Protein AF-M7AHV6-F1 (afdb_monomer_lite)

Foldseek 3Di:
DDDDPDPPDDPDDDDDPLLVVLVVLLVVLVVLQVVLVVQLVVLVVQLVVLVVQLVVLVVVLVVLVVDDPVCSVVSNVVSVVSNVVSVVSNVVSVVSNVVSVVSNVVSVLSNLLSCLVVVPDDPVVSVVVSPDDD

Radius of gyration: 28.25 Å; chains: 1; bounding box: 85×24×71 Å

pLDDT: mean 89.32, std 14.06, range [37.34, 98.62]

Sequence (134 aa):
MDAVAQRTKQPQYRPTPQDKDLKRLDILGRKVYTSSTLQFRIANYSALLASYDFDNYNKLFEFASYILGDRRADFKSILIEGQLISRMALQAFLDTAGTAARATATAVVMRRSSWLSASGIPKDLQTKVEDLPL

Structure (mmCIF, N/CA/C/O backbone):
data_AF-M7AHV6-F1
#
_entry.id   AF-M7AHV6-F1
#
loop_
_atom_site.group_PDB
_atom_site.id
_atom_site.type_symbol
_atom_site.label_atom_id
_atom_site.label_alt_id
_atom_site.label_comp_id
_atom_site.label_asym_id
_atom_site.label_entity_id
_atom_site.label_seq_id
_atom_site.pdbx_PDB_ins_code
_atom_site.Cartn_x
_atom_site.Cartn_y
_atom_site.Cartn_z
_atom_site.occupancy
_atom_site.B_iso_or_equiv
_atom_site.auth_seq_id
_atom_site.auth_comp_id
_atom_site.auth_asym_id
_atom_site.auth_atom_id
_atom_site.pdbx_PDB_model_num
ATOM 1 N N . MET A 1 1 ? 63.100 -9.957 -31.240 1.00 37.72 1 MET A N 1
ATOM 2 C CA . MET A 1 1 ? 62.138 -9.881 -32.353 1.00 37.72 1 MET A CA 1
ATOM 3 C C . MET A 1 1 ? 60.742 -10.035 -31.780 1.00 37.72 1 MET A C 1
ATOM 5 O O . MET A 1 1 ? 60.295 -11.137 -31.501 1.00 37.72 1 MET A O 1
ATOM 9 N N . ASP A 1 2 ? 60.189 -8.876 -31.445 1.00 37.34 2 ASP A N 1
ATOM 10 C CA . ASP A 1 2 ? 58.795 -8.457 -31.288 1.00 37.34 2 ASP A CA 1
ATOM 11 C C . ASP A 1 2 ? 57.687 -9.517 -31.268 1.00 37.34 2 ASP A C 1
ATOM 13 O O . ASP A 1 2 ? 57.215 -9.990 -32.297 1.00 37.34 2 ASP A O 1
ATOM 17 N N . ALA A 1 3 ? 57.168 -9.764 -30.064 1.00 43.88 3 ALA A N 1
ATOM 18 C CA . ALA A 1 3 ? 55.876 -10.405 -29.837 1.00 43.88 3 ALA A CA 1
ATOM 19 C C . ALA A 1 3 ? 55.017 -9.579 -28.862 1.00 43.88 3 ALA A C 1
ATOM 21 O O . ALA A 1 3 ? 54.439 -10.125 -27.932 1.00 43.88 3 ALA A O 1
ATOM 22 N N . VAL A 1 4 ? 54.950 -8.250 -29.019 1.00 50.59 4 VAL A N 1
ATOM 23 C CA . VAL A 1 4 ? 54.034 -7.395 -28.233 1.00 50.59 4 VAL A CA 1
ATOM 24 C C . VAL A 1 4 ? 53.598 -6.184 -29.062 1.00 50.59 4 VAL A C 1
ATOM 26 O O . VAL A 1 4 ? 54.087 -5.080 -28.854 1.00 50.59 4 VAL A O 1
ATOM 29 N N . ALA A 1 5 ? 52.677 -6.355 -30.015 1.00 50.47 5 ALA A N 1
ATOM 30 C CA . ALA A 1 5 ? 52.054 -5.194 -30.662 1.00 50.47 5 ALA A CA 1
ATOM 31 C C . ALA A 1 5 ? 50.710 -5.484 -31.346 1.00 50.47 5 ALA A C 1
ATOM 33 O O . ALA A 1 5 ? 50.484 -5.029 -32.459 1.00 50.47 5 ALA A O 1
ATOM 34 N N . GLN A 1 6 ? 49.778 -6.185 -30.698 1.00 49.44 6 GLN A N 1
ATOM 35 C CA . GLN A 1 6 ? 48.372 -6.141 -31.129 1.00 49.44 6 GLN A CA 1
ATOM 36 C C . GLN A 1 6 ? 47.425 -6.046 -29.929 1.00 49.44 6 GLN A C 1
ATOM 38 O O . GLN A 1 6 ? 46.624 -6.930 -29.654 1.00 49.44 6 GLN A O 1
ATOM 43 N N . ARG A 1 7 ? 47.491 -4.918 -29.209 1.00 51.16 7 ARG A N 1
ATOM 44 C CA . ARG A 1 7 ? 46.302 -4.393 -28.526 1.00 51.16 7 ARG A CA 1
ATOM 45 C C . ARG A 1 7 ? 45.519 -3.591 -29.556 1.00 51.16 7 ARG A C 1
ATOM 47 O O . ARG A 1 7 ? 45.825 -2.428 -29.812 1.00 51.16 7 ARG A O 1
ATOM 54 N N . THR A 1 8 ? 44.528 -4.237 -30.158 1.00 47.50 8 THR A N 1
ATOM 55 C CA . THR A 1 8 ? 43.401 -3.591 -30.831 1.00 47.50 8 THR A CA 1
ATOM 56 C C . THR A 1 8 ? 42.893 -2.449 -29.952 1.00 47.50 8 THR A C 1
ATOM 58 O O . THR A 1 8 ? 42.296 -2.661 -28.897 1.00 47.50 8 THR A O 1
ATOM 61 N N . LYS A 1 9 ? 43.178 -1.210 -30.361 1.00 50.81 9 LYS A N 1
ATOM 62 C CA . LYS A 1 9 ? 42.554 -0.022 -29.784 1.00 50.81 9 LYS A CA 1
ATOM 63 C C . LYS A 1 9 ? 41.069 -0.108 -30.123 1.00 50.81 9 LYS A C 1
ATOM 65 O O . LYS A 1 9 ? 40.691 0.140 -31.265 1.00 50.81 9 LYS A O 1
ATOM 70 N N . GLN A 1 10 ? 40.237 -0.494 -29.157 1.00 53.50 10 GLN A N 1
ATOM 71 C CA . GLN A 1 10 ? 38.804 -0.247 -29.273 1.00 53.50 10 GLN A CA 1
ATOM 72 C C . GLN A 1 10 ? 38.615 1.259 -29.519 1.00 53.50 10 GLN A C 1
ATOM 74 O O . GLN A 1 10 ? 39.244 2.059 -28.814 1.00 53.50 10 GLN A O 1
ATOM 79 N N . PRO A 1 11 ? 37.809 1.671 -30.513 1.00 53.91 11 PRO A N 1
ATOM 80 C CA . PRO A 1 11 ? 37.478 3.074 -30.676 1.00 53.91 11 PRO A CA 1
ATOM 81 C C . PRO A 1 11 ? 36.863 3.573 -29.369 1.00 53.91 11 PRO A C 1
ATOM 83 O O . PRO A 1 11 ? 35.978 2.942 -28.793 1.00 53.91 11 PRO A O 1
ATOM 86 N N . GLN A 1 12 ? 37.398 4.682 -28.868 1.00 55.19 12 GLN A N 1
ATOM 87 C CA . GLN A 1 12 ? 36.985 5.282 -27.611 1.00 55.19 12 GLN A CA 1
ATOM 88 C C . GLN A 1 12 ? 35.516 5.704 -27.743 1.00 55.19 12 GLN A C 1
ATOM 90 O O . GLN A 1 12 ? 35.215 6.713 -28.381 1.00 55.19 12 GLN A O 1
ATOM 95 N N . TYR A 1 13 ? 34.598 4.900 -27.198 1.00 68.75 13 TYR A N 1
ATOM 96 C CA . TYR A 1 13 ? 33.166 5.183 -27.244 1.00 68.75 13 TYR A CA 1
ATOM 97 C C . TYR A 1 13 ? 32.905 6.518 -26.548 1.00 68.75 13 TYR A C 1
ATOM 99 O O . TYR A 1 13 ? 33.091 6.655 -25.335 1.00 68.75 13 TYR A O 1
ATOM 107 N N . ARG A 1 14 ? 32.507 7.524 -27.327 1.00 72.44 14 ARG A N 1
ATOM 108 C CA . ARG A 1 14 ? 32.111 8.832 -26.816 1.00 72.44 14 ARG A CA 1
ATOM 109 C C . ARG A 1 14 ? 30.579 8.854 -26.779 1.00 72.44 14 ARG A C 1
ATOM 111 O O . ARG A 1 14 ? 29.977 8.798 -27.847 1.00 72.44 14 ARG A O 1
ATOM 118 N N . PRO A 1 15 ? 29.951 8.939 -25.591 1.00 72.88 15 PRO A N 1
ATOM 119 C CA . PRO A 1 15 ? 28.498 8.936 -25.482 1.00 72.88 15 PRO A CA 1
ATOM 120 C C . PRO A 1 15 ? 27.896 10.101 -26.258 1.00 72.88 15 PRO A C 1
ATOM 122 O O . PRO A 1 15 ? 28.329 11.251 -26.089 1.00 72.88 15 PRO A O 1
ATOM 125 N N . THR A 1 16 ? 26.882 9.809 -27.065 1.00 81.50 16 THR A N 1
ATOM 126 C CA . THR A 1 16 ? 26.080 10.841 -27.722 1.00 81.50 16 THR A CA 1
ATOM 127 C C . THR A 1 16 ? 25.262 11.614 -26.673 1.00 81.50 16 THR A C 1
ATOM 129 O O . THR A 1 16 ? 25.075 11.135 -25.548 1.00 81.50 16 THR A O 1
ATOM 132 N N . PRO A 1 17 ? 24.777 12.832 -26.977 1.00 82.00 17 PRO A N 1
ATOM 133 C CA . PRO A 1 17 ? 23.843 13.534 -26.095 1.00 82.00 17 PRO A CA 1
ATOM 134 C C . PRO A 1 17 ? 22.620 12.676 -25.729 1.00 82.00 17 PRO A C 1
ATOM 136 O O . PRO A 1 17 ? 22.253 12.613 -24.559 1.00 82.00 17 PRO A O 1
ATOM 139 N N . GLN A 1 18 ? 22.087 11.926 -26.698 1.00 85.56 18 GLN A N 1
ATOM 140 C CA . GLN A 1 18 ? 20.967 11.005 -26.509 1.00 85.56 18 GLN A CA 1
ATOM 141 C C . GLN A 1 18 ? 21.289 9.900 -25.489 1.00 85.56 18 GLN A C 1
ATOM 143 O O . GLN A 1 18 ? 20.489 9.649 -24.591 1.00 85.56 18 GLN A O 1
ATOM 148 N N . ASP A 1 19 ? 22.486 9.306 -25.539 1.00 85.19 19 ASP A N 1
ATOM 149 C CA . ASP A 1 19 ? 22.901 8.273 -24.574 1.00 85.19 19 ASP A CA 1
ATOM 150 C C . ASP A 1 19 ? 22.920 8.800 -23.132 1.00 85.19 19 ASP A C 1
ATOM 152 O O . ASP A 1 19 ? 22.605 8.083 -22.178 1.00 85.19 19 ASP A O 1
ATOM 156 N N . LYS A 1 20 ? 23.301 10.073 -22.952 1.00 88.19 20 LYS A N 1
ATOM 157 C CA . LYS A 1 20 ? 23.316 10.715 -21.630 1.00 88.19 20 LYS A CA 1
ATOM 158 C C . LYS A 1 20 ? 21.902 10.898 -21.091 1.00 88.19 20 LYS A C 1
ATOM 160 O O . LYS A 1 20 ? 21.691 10.693 -19.895 1.00 88.19 20 LYS A O 1
ATOM 165 N N . ASP A 1 21 ? 20.953 11.252 -21.948 1.00 90.19 21 ASP A N 1
ATOM 166 C CA . ASP A 1 21 ? 19.560 11.454 -21.557 1.00 90.19 21 ASP A CA 1
ATOM 167 C C . ASP A 1 21 ? 18.851 10.127 -21.263 1.00 90.19 21 ASP A C 1
ATOM 169 O O . ASP A 1 21 ? 18.185 10.014 -20.233 1.00 90.19 21 ASP A O 1
ATOM 173 N N . LEU A 1 22 ? 19.106 9.075 -22.049 1.00 90.88 22 LEU A N 1
ATOM 174 C CA . LEU A 1 22 ? 18.623 7.720 -21.749 1.00 90.88 22 LEU A CA 1
ATOM 175 C C . LEU A 1 22 ? 19.154 7.218 -20.401 1.00 90.88 22 LEU A C 1
ATOM 177 O O . LEU A 1 22 ? 18.395 6.695 -19.580 1.00 90.88 22 LEU A O 1
ATOM 181 N N . LYS A 1 23 ? 20.442 7.449 -20.121 1.00 91.69 23 LYS A N 1
ATOM 182 C CA . LYS A 1 23 ? 21.048 7.107 -18.828 1.00 91.69 23 LYS A CA 1
ATOM 183 C C . LYS A 1 23 ? 20.417 7.883 -17.670 1.00 91.69 23 LYS A C 1
ATOM 185 O O . LYS A 1 23 ? 20.195 7.315 -16.602 1.00 91.69 23 LYS A O 1
ATOM 190 N N . ARG A 1 24 ? 20.123 9.175 -17.853 1.00 93.44 24 ARG A N 1
ATOM 191 C CA . ARG A 1 24 ? 19.419 9.986 -16.844 1.00 93.44 24 ARG A CA 1
ATOM 192 C C . ARG A 1 24 ? 18.016 9.447 -16.578 1.00 93.44 24 ARG A C 1
ATOM 194 O O . ARG A 1 24 ? 17.634 9.360 -15.412 1.00 93.44 24 ARG A O 1
ATOM 201 N N . LEU A 1 25 ? 17.295 9.044 -17.624 1.00 94.12 25 LEU A N 1
ATOM 202 C CA . LEU A 1 25 ? 15.962 8.458 -17.507 1.00 94.12 25 LEU A CA 1
ATOM 203 C C . LEU A 1 25 ? 15.982 7.121 -16.748 1.00 94.12 25 LEU A C 1
ATOM 205 O O . LEU A 1 25 ? 15.158 6.937 -15.854 1.00 94.12 25 LEU A O 1
ATOM 209 N N . ASP A 1 26 ? 16.946 6.227 -17.008 1.00 93.94 26 ASP A N 1
ATOM 210 C CA . ASP A 1 26 ? 17.077 4.979 -16.226 1.00 93.94 26 ASP A CA 1
ATOM 211 C C . ASP A 1 26 ? 17.410 5.262 -14.754 1.00 93.94 26 ASP A C 1
ATOM 213 O O . ASP A 1 26 ? 16.815 4.662 -13.856 1.00 93.94 26 ASP A O 1
ATOM 217 N N . ILE A 1 27 ? 18.310 6.215 -14.477 1.00 95.94 27 ILE A N 1
ATOM 218 C CA . ILE A 1 27 ? 18.643 6.611 -13.099 1.00 95.94 27 ILE A CA 1
ATOM 219 C C . ILE A 1 27 ? 17.406 7.162 -12.382 1.00 95.94 27 ILE A C 1
ATOM 221 O O . ILE A 1 27 ? 17.163 6.809 -11.224 1.00 95.94 27 ILE A O 1
ATOM 225 N N . LEU A 1 28 ? 16.627 8.016 -13.0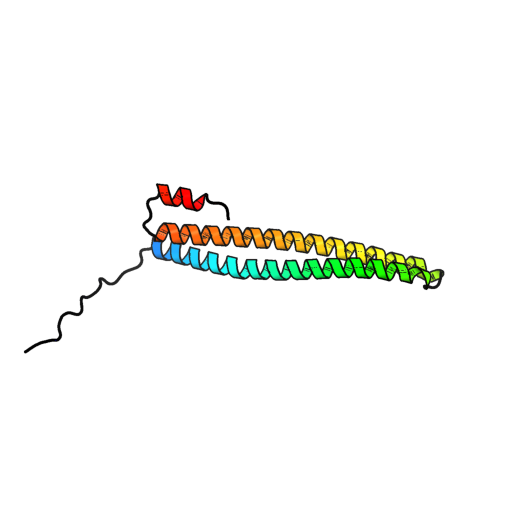50 1.00 95.81 28 LEU A N 1
ATOM 226 C CA . LEU A 1 28 ? 15.388 8.557 -12.500 1.00 95.81 28 LEU A CA 1
ATOM 227 C C . LEU A 1 28 ? 14.383 7.435 -12.229 1.00 95.81 28 LEU A C 1
ATOM 229 O O . LEU A 1 28 ? 13.896 7.323 -11.106 1.00 95.81 28 LEU A O 1
ATOM 233 N N . GLY A 1 29 ? 14.151 6.557 -13.207 1.00 96.38 29 GLY A N 1
ATOM 234 C CA . GLY A 1 29 ? 13.269 5.403 -13.058 1.00 96.38 29 GLY A CA 1
ATOM 235 C C . GLY A 1 29 ? 13.688 4.505 -11.893 1.00 96.38 29 GLY A C 1
ATOM 236 O O . GLY A 1 29 ? 12.862 4.143 -11.064 1.00 96.38 29 GLY A O 1
ATOM 237 N N . ARG A 1 30 ? 14.984 4.214 -11.728 1.00 96.62 30 ARG A N 1
ATOM 238 C CA . ARG A 1 30 ? 15.485 3.426 -10.588 1.00 96.62 30 ARG A CA 1
ATOM 239 C C . ARG A 1 30 ? 15.200 4.101 -9.245 1.00 96.62 30 ARG A C 1
ATOM 241 O O . ARG A 1 30 ? 14.796 3.426 -8.303 1.00 96.62 30 ARG A O 1
ATOM 248 N N . LYS A 1 31 ? 15.395 5.419 -9.146 1.00 97.69 31 LYS A N 1
ATOM 249 C CA . LYS A 1 31 ? 15.102 6.175 -7.917 1.00 97.69 31 LYS A CA 1
ATOM 250 C C . LYS A 1 31 ? 13.611 6.169 -7.592 1.00 97.69 31 LYS A C 1
ATOM 252 O O . LYS A 1 31 ? 13.253 5.900 -6.446 1.00 97.69 31 LYS A O 1
ATOM 257 N N . VAL A 1 32 ? 12.760 6.429 -8.587 1.00 97.94 32 VAL A N 1
ATOM 258 C CA . VAL A 1 32 ? 11.301 6.400 -8.416 1.00 97.94 32 VAL A CA 1
ATOM 259 C C . VAL A 1 32 ? 10.857 5.000 -8.007 1.00 97.94 32 VAL A C 1
ATOM 261 O O . VAL A 1 32 ? 10.131 4.884 -7.028 1.00 97.94 32 VAL A O 1
ATOM 264 N N . TYR A 1 33 ? 11.352 3.944 -8.659 1.00 97.62 33 TYR A N 1
ATOM 265 C CA . TYR A 1 33 ? 11.040 2.553 -8.316 1.00 97.62 33 TYR A CA 1
ATOM 266 C C . TYR A 1 33 ? 11.382 2.230 -6.857 1.00 97.62 33 TYR A C 1
ATOM 268 O O . TYR A 1 33 ? 10.522 1.771 -6.109 1.00 97.62 33 TYR A O 1
ATOM 276 N N . THR A 1 34 ? 12.616 2.508 -6.423 1.00 97.94 34 THR A N 1
ATOM 277 C CA . THR A 1 34 ? 13.045 2.211 -5.048 1.00 97.94 34 THR A CA 1
ATOM 278 C C . THR A 1 34 ? 12.237 3.003 -4.019 1.00 97.94 34 THR A C 1
ATOM 280 O O . THR A 1 34 ? 11.785 2.432 -3.028 1.00 97.94 34 THR A O 1
ATOM 283 N N . SER A 1 35 ? 12.024 4.302 -4.258 1.00 98.19 35 SER A N 1
ATOM 284 C CA . SER A 1 35 ? 11.272 5.170 -3.343 1.00 98.19 35 SER A CA 1
ATOM 285 C C . SER A 1 35 ? 9.799 4.762 -3.246 1.00 98.19 35 SER A C 1
ATOM 287 O O . SER A 1 35 ? 9.274 4.570 -2.152 1.00 98.19 35 SER A O 1
ATOM 289 N N . SER A 1 36 ? 9.140 4.554 -4.388 1.00 98.00 36 SER A N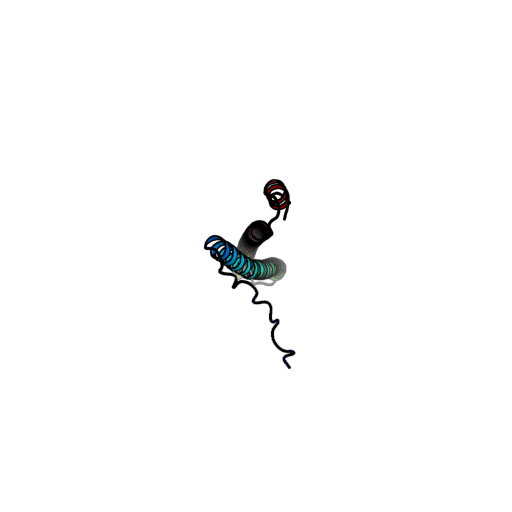 1
ATOM 290 C CA . SER A 1 36 ? 7.729 4.157 -4.438 1.00 98.00 36 SER A CA 1
ATOM 291 C C . SER A 1 36 ? 7.499 2.755 -3.878 1.00 98.00 36 SER A C 1
ATOM 293 O O . SER A 1 36 ? 6.558 2.557 -3.120 1.00 98.00 36 SER A O 1
ATOM 295 N N . THR A 1 37 ? 8.399 1.800 -4.121 1.00 97.81 37 THR A N 1
ATOM 296 C CA . THR A 1 37 ? 8.317 0.468 -3.496 1.00 97.81 37 THR A CA 1
ATOM 297 C C . THR A 1 37 ? 8.411 0.559 -1.971 1.00 97.81 37 THR A C 1
ATOM 299 O O . THR A 1 37 ? 7.697 -0.148 -1.259 1.00 97.81 37 THR A O 1
ATOM 302 N N . LEU A 1 38 ? 9.275 1.434 -1.442 1.00 98.25 38 LEU A N 1
ATOM 303 C CA . LEU A 1 38 ? 9.358 1.670 -0.001 1.00 98.25 38 LEU A CA 1
ATOM 304 C C . LEU A 1 38 ? 8.068 2.306 0.536 1.00 98.25 38 LEU A C 1
ATOM 306 O O . LEU A 1 38 ? 7.529 1.820 1.527 1.00 98.25 38 LEU A O 1
ATOM 310 N N . GLN A 1 39 ? 7.544 3.336 -0.134 1.00 98.44 39 GLN A N 1
ATOM 311 C CA . GLN A 1 39 ? 6.268 3.962 0.231 1.00 98.44 39 GLN A CA 1
ATOM 312 C C . GLN A 1 39 ? 5.115 2.956 0.222 1.00 98.44 39 GLN A C 1
ATOM 314 O O . GLN A 1 39 ? 4.314 2.952 1.149 1.00 98.44 39 GLN A O 1
ATOM 319 N N . PHE A 1 40 ? 5.066 2.064 -0.770 1.00 98.19 40 PHE A N 1
ATOM 320 C CA . PHE A 1 40 ? 4.064 1.005 -0.847 1.00 98.19 40 PHE A CA 1
ATOM 321 C C . PHE A 1 40 ? 4.130 0.082 0.373 1.00 98.19 40 PHE A C 1
ATOM 323 O O . PHE A 1 40 ? 3.108 -0.207 0.988 1.00 98.19 40 PHE A O 1
ATOM 330 N N . ARG A 1 41 ? 5.338 -0.342 0.772 1.00 98.19 41 ARG A N 1
ATOM 331 C CA . ARG A 1 41 ? 5.528 -1.182 1.966 1.00 98.19 41 ARG A CA 1
ATOM 332 C C . ARG A 1 41 ? 5.097 -0.465 3.240 1.00 98.19 41 ARG A C 1
ATOM 334 O O . ARG A 1 41 ? 4.403 -1.068 4.050 1.00 98.19 41 ARG A O 1
ATOM 341 N N . ILE A 1 42 ? 5.488 0.800 3.404 1.00 98.50 42 ILE A N 1
ATOM 342 C CA . ILE A 1 42 ? 5.084 1.619 4.555 1.00 98.50 42 ILE A CA 1
ATOM 343 C C . ILE A 1 42 ? 3.560 1.718 4.604 1.00 98.50 42 ILE A C 1
ATOM 345 O O . ILE A 1 42 ? 2.968 1.360 5.614 1.00 98.50 42 ILE A O 1
ATOM 349 N N . ALA A 1 43 ? 2.926 2.106 3.497 1.00 98.50 43 ALA A N 1
ATOM 350 C CA . ALA A 1 43 ? 1.478 2.234 3.402 1.00 98.50 43 ALA A CA 1
ATOM 351 C C . ALA A 1 43 ? 0.753 0.915 3.710 1.00 98.50 43 ALA A C 1
ATOM 353 O O . ALA A 1 43 ? -0.233 0.917 4.437 1.00 98.50 43 ALA A O 1
ATOM 354 N N . ASN A 1 44 ? 1.271 -0.218 3.232 1.00 97.75 44 ASN A N 1
ATOM 355 C CA . ASN A 1 44 ? 0.706 -1.531 3.533 1.00 97.75 44 ASN A CA 1
ATOM 356 C C . ASN A 1 44 ? 0.766 -1.866 5.034 1.00 97.75 44 ASN A C 1
ATOM 358 O O . ASN A 1 44 ? -0.227 -2.311 5.606 1.00 97.75 44 ASN A O 1
ATOM 362 N N . TYR A 1 45 ? 1.906 -1.627 5.691 1.00 98.25 45 TYR A N 1
ATOM 363 C CA . TYR A 1 45 ? 2.011 -1.823 7.141 1.00 98.25 45 TYR A CA 1
ATOM 364 C C . TYR A 1 45 ? 1.115 -0.859 7.918 1.00 98.25 45 TYR A C 1
ATOM 366 O O . TYR A 1 45 ? 0.462 -1.264 8.875 1.00 98.25 45 TYR A O 1
ATOM 374 N N . SER A 1 46 ? 1.045 0.399 7.498 1.00 98.50 46 SER A N 1
ATOM 375 C CA . SER A 1 46 ? 0.195 1.397 8.136 1.00 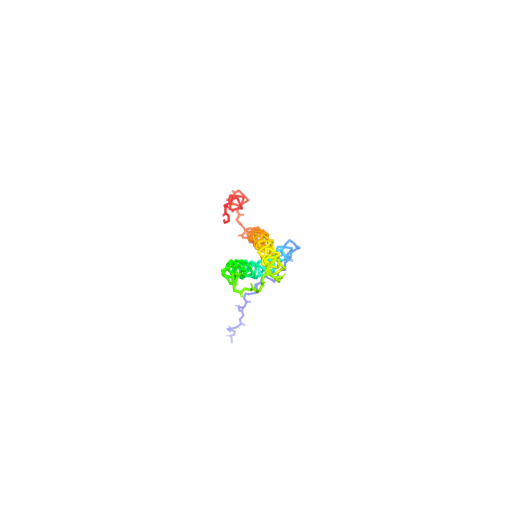98.50 46 SER A CA 1
ATOM 376 C C . SER A 1 46 ? -1.297 1.084 7.978 1.00 98.50 46 SER A C 1
ATOM 378 O O . SER A 1 46 ? -2.048 1.234 8.937 1.00 98.50 46 SER A O 1
ATOM 380 N N . ALA A 1 47 ? -1.726 0.573 6.819 1.00 98.31 47 ALA A N 1
ATOM 381 C CA . ALA A 1 47 ? -3.086 0.078 6.611 1.00 98.31 47 ALA A CA 1
ATOM 382 C C . ALA A 1 47 ? -3.404 -1.094 7.552 1.00 98.31 47 ALA A C 1
ATOM 384 O O . ALA A 1 47 ? -4.455 -1.111 8.189 1.00 98.31 47 ALA A O 1
ATOM 385 N N . LEU A 1 48 ? -2.471 -2.040 7.701 1.00 97.94 48 LEU A N 1
ATOM 386 C CA . LEU A 1 48 ? -2.631 -3.151 8.636 1.00 97.94 48 LEU A CA 1
ATOM 387 C C . LEU A 1 48 ? -2.791 -2.655 10.082 1.00 97.94 48 LEU A C 1
ATOM 389 O O . LEU A 1 48 ? -3.705 -3.096 10.773 1.00 97.94 48 LEU A O 1
ATOM 393 N N . LEU A 1 49 ? -1.947 -1.717 10.524 1.00 98.38 49 LEU A N 1
ATOM 394 C CA . LEU A 1 49 ? -2.044 -1.117 11.860 1.00 98.38 49 LEU A CA 1
ATOM 395 C C . LEU A 1 49 ? -3.389 -0.413 12.075 1.00 98.38 49 LEU A C 1
ATOM 397 O O . LEU A 1 49 ? -4.054 -0.680 13.069 1.00 98.38 49 LEU A O 1
ATOM 401 N N . ALA A 1 50 ? -3.837 0.400 11.116 1.00 98.38 50 ALA A N 1
ATOM 402 C CA . ALA A 1 50 ? -5.123 1.089 11.203 1.00 98.38 50 ALA A CA 1
ATOM 403 C C . ALA A 1 50 ? -6.316 0.115 11.274 1.00 98.38 50 ALA A C 1
ATOM 405 O O . ALA A 1 50 ? -7.291 0.371 11.979 1.00 98.38 50 ALA A O 1
ATOM 406 N N . SER A 1 51 ? -6.233 -1.028 10.582 1.00 97.81 51 SER A N 1
ATOM 407 C CA . SER A 1 51 ? -7.230 -2.098 10.703 1.00 97.81 51 SER A CA 1
ATOM 408 C C . SER A 1 51 ? -7.233 -2.715 12.103 1.00 97.81 51 SER A C 1
ATOM 410 O O . SER A 1 51 ? -8.300 -2.936 12.670 1.00 97.81 51 SER A O 1
ATOM 412 N N . TYR A 1 52 ? -6.054 -2.964 12.682 1.00 97.94 52 TYR A N 1
ATOM 413 C CA . TYR A 1 52 ? -5.951 -3.471 14.051 1.00 97.94 52 TYR A CA 1
ATOM 414 C C . TYR A 1 52 ? -6.482 -2.477 15.081 1.00 97.94 52 TYR A C 1
ATOM 416 O O . TYR A 1 52 ? -7.171 -2.892 16.010 1.00 97.94 52 TYR A O 1
ATOM 424 N N . ASP A 1 53 ? -6.201 -1.184 14.925 1.00 97.88 53 ASP A N 1
ATOM 425 C CA . ASP A 1 53 ? -6.727 -0.151 15.819 1.00 97.88 53 ASP A CA 1
ATOM 426 C C . ASP A 1 53 ? -8.256 -0.114 15.774 1.00 97.88 53 ASP A C 1
ATOM 428 O O . ASP A 1 53 ? -8.904 -0.118 16.822 1.00 97.88 53 ASP A O 1
ATOM 432 N N . PHE A 1 54 ? -8.848 -0.199 14.579 1.00 96.69 54 PHE A N 1
ATOM 433 C CA . PHE A 1 54 ? -10.298 -0.312 14.423 1.00 96.69 54 PHE A CA 1
ATOM 434 C C . PHE A 1 54 ? -10.873 -1.521 15.185 1.00 96.69 54 PHE A C 1
ATOM 436 O O . PHE A 1 54 ? -11.837 -1.380 15.945 1.00 96.69 54 PHE A O 1
ATOM 443 N N . ASP A 1 55 ? -10.252 -2.695 15.047 1.00 96.50 55 ASP A N 1
ATOM 444 C CA . ASP A 1 55 ? -10.660 -3.908 15.764 1.00 96.50 55 ASP A CA 1
ATOM 445 C C . ASP A 1 55 ? -10.450 -3.798 17.279 1.00 96.50 55 ASP A C 1
ATOM 447 O O . ASP A 1 55 ? -11.252 -4.312 18.063 1.00 96.50 55 ASP A O 1
ATOM 451 N N . ASN A 1 56 ? -9.401 -3.105 17.719 1.00 96.38 56 ASN A N 1
ATOM 452 C CA . ASN A 1 56 ? -9.155 -2.842 19.132 1.00 96.38 56 ASN A CA 1
ATOM 453 C C . ASN A 1 56 ? -10.256 -1.959 19.723 1.00 96.38 56 ASN A C 1
ATOM 455 O O . ASN A 1 56 ? -10.774 -2.283 20.792 1.00 96.38 56 ASN A O 1
ATOM 459 N N . TYR A 1 57 ? -10.684 -0.903 19.025 1.00 96.38 57 TYR A N 1
ATOM 460 C CA . TYR A 1 57 ? -11.812 -0.088 19.480 1.00 96.38 57 TYR A CA 1
ATOM 461 C C . TYR A 1 57 ? -13.132 -0.874 19.515 1.00 96.38 57 TYR A C 1
ATOM 463 O O . TYR A 1 57 ? -13.916 -0.682 20.445 1.00 96.38 57 TYR A O 1
ATOM 471 N N . ASN A 1 58 ? -13.359 -1.805 18.576 1.00 93.06 58 ASN A N 1
ATOM 472 C CA . ASN A 1 58 ? -14.506 -2.725 18.636 1.00 93.06 58 ASN A CA 1
ATOM 473 C C . ASN A 1 58 ? -14.484 -3.577 19.912 1.00 93.06 58 ASN A C 1
ATOM 475 O O . ASN A 1 58 ? -15.487 -3.644 20.619 1.00 93.06 58 ASN A O 1
ATOM 479 N N . LYS A 1 59 ? -13.334 -4.171 20.249 1.00 94.81 59 LYS A N 1
ATOM 480 C CA . LYS A 1 59 ? -13.172 -4.954 21.487 1.00 94.81 59 LYS A CA 1
ATOM 481 C C . LYS A 1 59 ? -13.364 -4.088 22.730 1.00 94.81 59 LYS A C 1
ATOM 483 O O . LYS A 1 59 ? -14.037 -4.499 23.667 1.00 94.81 59 LYS A O 1
ATOM 488 N N . LEU A 1 60 ? -12.828 -2.865 22.741 1.00 94.50 60 LEU A N 1
ATOM 489 C CA . LEU A 1 60 ? -13.016 -1.917 23.847 1.00 94.50 60 LEU A CA 1
ATOM 490 C C . LEU A 1 60 ? -14.490 -1.552 24.069 1.00 94.50 60 LEU A C 1
ATOM 492 O O . LEU A 1 60 ? -14.883 -1.242 25.195 1.00 94.50 60 LEU A O 1
ATOM 496 N N . PHE A 1 61 ? -15.321 -1.640 23.030 1.00 92.38 61 PHE A N 1
ATOM 497 C CA . PHE A 1 61 ? -16.756 -1.399 23.138 1.00 92.38 61 PHE A CA 1
ATOM 498 C C . PHE A 1 61 ? -17.453 -2.415 24.052 1.00 92.38 61 PHE A C 1
ATOM 500 O O . PHE A 1 61 ? -18.383 -2.049 24.774 1.00 92.38 61 PHE A O 1
ATOM 507 N N . GLU A 1 62 ? -16.964 -3.657 24.101 1.00 90.62 62 GLU A N 1
ATOM 508 C CA . GLU A 1 62 ? -17.443 -4.692 25.028 1.00 90.62 62 GLU A CA 1
ATOM 509 C C . GLU A 1 62 ? -17.174 -4.309 26.490 1.00 90.62 62 GLU A C 1
ATOM 511 O O . GLU A 1 62 ? -17.946 -4.658 27.382 1.00 90.62 62 GLU A O 1
ATOM 516 N N . PHE A 1 63 ? -16.130 -3.514 26.747 1.00 89.81 63 PHE A N 1
ATOM 517 C CA . PHE A 1 63 ? -15.794 -3.055 28.094 1.00 89.81 63 PHE A CA 1
ATOM 518 C C . PHE A 1 63 ? -16.614 -1.846 28.553 1.00 89.81 63 PHE A C 1
ATOM 520 O O . PHE A 1 63 ? -16.643 -1.532 29.747 1.00 89.81 63 PHE A O 1
ATOM 527 N N . ALA A 1 64 ? -17.343 -1.187 27.646 1.00 90.06 64 ALA A N 1
ATOM 528 C CA . ALA A 1 64 ? -18.170 -0.033 27.988 1.00 90.06 64 ALA A CA 1
ATOM 529 C C . ALA A 1 64 ? -19.267 -0.376 29.014 1.00 90.06 64 ALA A C 1
ATOM 531 O O . ALA A 1 64 ? -19.750 0.511 29.722 1.00 90.06 64 ALA A O 1
ATOM 532 N N . SER A 1 65 ? -19.659 -1.653 29.129 1.00 87.69 65 SER A N 1
ATOM 533 C CA . SER A 1 65 ? -20.623 -2.111 30.133 1.00 87.69 65 SER A CA 1
ATOM 534 C C . SER A 1 65 ? -20.094 -2.104 31.567 1.00 87.69 65 SER A C 1
ATOM 536 O O . SER A 1 65 ? -20.909 -2.110 32.489 1.00 87.69 65 SER A O 1
ATOM 538 N N . TYR A 1 66 ? -18.776 -2.057 31.765 1.00 91.19 66 TYR A N 1
ATOM 539 C CA . TYR A 1 66 ? -18.145 -2.036 33.090 1.00 91.19 66 TYR A CA 1
ATOM 540 C C . TYR A 1 66 ? -17.829 -0.617 33.584 1.00 91.19 66 TYR A C 1
ATOM 542 O O . TYR A 1 66 ? -17.440 -0.436 34.734 1.00 91.19 66 TYR A O 1
ATOM 550 N N . ILE A 1 67 ? -18.020 0.403 32.742 1.00 92.38 67 ILE A N 1
ATOM 551 C CA . ILE A 1 67 ? -17.820 1.808 33.114 1.00 92.38 67 ILE A CA 1
ATOM 552 C C . ILE A 1 67 ? -19.025 2.324 33.915 1.00 92.38 67 ILE A C 1
ATOM 554 O O . ILE A 1 67 ? -20.181 2.024 33.579 1.00 92.38 67 ILE A O 1
ATOM 558 N N . LEU A 1 68 ? -18.747 3.121 34.956 1.00 86.06 68 LEU A N 1
ATOM 559 C CA . LEU A 1 68 ? -19.744 3.848 35.753 1.00 86.06 68 LEU A CA 1
ATOM 560 C C . LEU A 1 68 ? -20.693 4.651 34.847 1.00 86.06 68 LEU A C 1
ATOM 562 O O . LEU A 1 68 ? -20.288 5.186 33.815 1.00 86.06 68 LEU A O 1
ATOM 566 N N . GLY A 1 69 ? -21.979 4.684 35.203 1.00 83.38 69 GLY A N 1
ATOM 567 C CA . GLY A 1 69 ? -23.039 5.189 34.323 1.00 83.38 69 GLY A CA 1
ATOM 568 C C . GLY A 1 69 ? -22.858 6.645 33.884 1.00 83.38 69 GLY A C 1
ATOM 569 O O . GLY A 1 69 ? -23.156 6.963 32.736 1.00 83.38 69 GLY A O 1
ATOM 570 N N . ASP A 1 70 ? -22.311 7.489 34.757 1.00 88.50 70 ASP A N 1
ATOM 571 C CA . ASP A 1 70 ? -22.017 8.904 34.511 1.00 88.50 70 ASP A CA 1
ATOM 572 C C . ASP A 1 70 ? -20.930 9.115 33.443 1.00 88.50 70 ASP A C 1
ATOM 574 O O . ASP A 1 70 ? -21.051 10.018 32.625 1.00 88.50 70 ASP A O 1
ATOM 578 N N . ARG A 1 71 ? -19.909 8.250 33.390 1.00 91.69 71 ARG A N 1
ATOM 579 C CA . ARG A 1 71 ? -18.790 8.345 32.425 1.00 91.69 71 ARG A CA 1
ATOM 580 C C . ARG A 1 71 ? -18.935 7.450 31.199 1.00 91.69 71 ARG A C 1
ATOM 582 O O . ARG A 1 71 ? -18.117 7.497 30.281 1.00 91.69 71 ARG A O 1
ATOM 589 N N . ARG A 1 72 ? -19.954 6.590 31.172 1.00 93.31 72 ARG A N 1
ATOM 590 C CA . ARG A 1 72 ? -20.151 5.607 30.099 1.00 93.31 72 ARG A CA 1
ATOM 591 C C . ARG A 1 72 ? -20.389 6.260 28.740 1.00 93.31 72 ARG A C 1
ATOM 593 O O . ARG A 1 72 ? -19.905 5.738 27.737 1.00 93.31 72 ARG A O 1
ATOM 600 N N . ALA A 1 73 ? -21.162 7.344 28.700 1.00 92.38 73 ALA A N 1
ATOM 601 C CA . ALA A 1 73 ? -21.447 8.066 27.463 1.00 92.38 73 ALA A CA 1
ATOM 602 C C . ALA A 1 73 ? -20.163 8.669 26.877 1.00 92.38 73 ALA A C 1
ATOM 604 O O . ALA A 1 73 ? -19.854 8.423 25.711 1.00 92.38 73 ALA A O 1
ATOM 605 N N . ASP A 1 74 ? -19.374 9.339 27.717 1.00 93.69 74 ASP A N 1
ATOM 606 C CA . ASP A 1 74 ? -18.088 9.929 27.336 1.00 93.69 74 ASP A CA 1
ATOM 607 C C . ASP A 1 74 ? -17.113 8.862 26.830 1.00 93.69 74 ASP A C 1
ATOM 609 O O . ASP A 1 74 ? -16.519 9.007 25.763 1.00 93.69 74 ASP A O 1
ATOM 613 N N . PHE A 1 75 ? -17.008 7.733 27.541 1.00 94.50 75 PHE A N 1
ATOM 614 C CA . PHE A 1 75 ? -16.161 6.619 27.116 1.00 94.50 75 PHE A CA 1
ATOM 615 C C . PHE A 1 75 ? -16.574 6.074 25.743 1.00 94.50 75 PHE A C 1
ATOM 617 O O . PHE A 1 75 ? -15.730 5.920 24.864 1.00 94.50 75 PHE A O 1
ATOM 624 N N . LYS A 1 76 ? -17.873 5.830 25.519 1.00 94.62 76 LYS A N 1
ATOM 625 C CA . LYS A 1 76 ? -18.375 5.382 24.210 1.00 94.62 76 LYS A CA 1
ATOM 626 C C . LYS A 1 76 ? -18.089 6.396 23.104 1.00 94.62 76 LYS A C 1
ATOM 628 O O . LYS A 1 76 ? -17.750 5.980 22.001 1.00 94.62 76 LYS A O 1
ATOM 633 N N . SER A 1 77 ? -18.202 7.693 23.392 1.00 95.56 77 SER A N 1
ATOM 634 C CA . SER A 1 77 ? -17.879 8.751 22.431 1.00 95.56 77 SER A CA 1
ATOM 635 C C . SER A 1 77 ? -16.422 8.661 21.970 1.00 95.56 77 SER A C 1
ATOM 637 O O . SER A 1 77 ? -16.168 8.682 20.769 1.00 95.56 77 SER A O 1
ATOM 639 N N . ILE A 1 78 ? -15.482 8.469 22.902 1.00 96.00 78 ILE A N 1
ATOM 640 C CA . ILE A 1 78 ? -14.052 8.304 22.589 1.00 96.00 78 ILE A CA 1
ATOM 641 C C . ILE A 1 78 ? -13.814 7.066 21.715 1.00 96.00 78 ILE A C 1
ATOM 643 O O . ILE A 1 78 ? -13.028 7.115 20.772 1.00 96.00 78 ILE A O 1
ATOM 647 N N . LEU A 1 79 ? -14.495 5.949 21.995 1.00 96.50 79 LEU A N 1
ATOM 648 C CA . LEU A 1 79 ? -14.356 4.738 21.179 1.00 96.50 79 LEU A CA 1
ATOM 649 C C . LEU A 1 79 ? -14.862 4.941 19.746 1.00 96.50 79 LEU A C 1
ATOM 651 O O . LEU A 1 79 ? -14.201 4.511 18.803 1.00 96.50 79 LEU A O 1
ATOM 655 N N . ILE A 1 80 ? -16.007 5.609 19.579 1.00 96.62 80 ILE A N 1
ATOM 656 C CA . ILE A 1 80 ? -16.576 5.925 18.260 1.00 96.62 80 ILE A CA 1
ATOM 657 C C . ILE A 1 80 ? -15.629 6.840 17.476 1.00 96.62 80 ILE A C 1
ATOM 659 O O . ILE A 1 80 ? -15.381 6.610 16.292 1.00 96.62 80 ILE A O 1
ATOM 663 N N . GLU A 1 81 ? -15.070 7.855 18.134 1.00 97.62 81 GLU A N 1
ATOM 664 C CA . GLU A 1 81 ? -14.078 8.742 17.528 1.00 97.62 81 GLU A CA 1
ATOM 665 C C . GLU A 1 81 ? -12.819 7.969 17.106 1.00 97.62 81 GLU A C 1
ATOM 667 O O . GLU A 1 81 ? -12.359 8.103 15.972 1.00 97.62 81 GLU A O 1
ATOM 672 N N . GLY A 1 82 ? -12.312 7.082 17.966 1.00 97.75 82 GLY A N 1
ATOM 673 C CA . GLY A 1 82 ? -11.176 6.212 17.663 1.00 97.75 82 GLY A CA 1
ATOM 674 C C . GLY A 1 82 ? -11.409 5.296 16.456 1.00 97.75 82 GLY A C 1
ATOM 675 O O . GLY A 1 82 ? -10.548 5.190 15.577 1.00 97.75 82 GLY A O 1
ATOM 676 N N . GLN A 1 83 ? -12.595 4.688 16.349 1.00 97.56 83 GLN A N 1
ATOM 677 C CA . GLN A 1 83 ? -12.995 3.909 15.170 1.00 97.56 83 GLN A CA 1
ATOM 678 C C . GLN A 1 83 ? -13.019 4.765 13.905 1.00 97.56 83 GLN A C 1
ATOM 680 O O . GLN A 1 83 ? -12.529 4.336 12.858 1.00 97.56 83 GLN A O 1
ATOM 685 N N . LEU A 1 84 ? -13.582 5.973 13.994 1.00 98.06 84 LEU A N 1
ATOM 686 C CA . LEU A 1 84 ? -13.661 6.897 12.868 1.00 98.06 84 LEU A CA 1
ATOM 687 C C . LEU A 1 84 ? -12.260 7.287 12.380 1.00 98.06 84 LEU A C 1
ATOM 689 O O . LEU A 1 84 ? -11.985 7.188 11.183 1.00 98.06 84 LEU A O 1
ATOM 693 N N . ILE A 1 85 ? -11.360 7.657 13.295 1.00 98.25 85 ILE A N 1
ATOM 694 C CA . ILE A 1 85 ? -9.964 7.993 12.981 1.00 98.25 85 ILE A CA 1
ATOM 695 C C . ILE A 1 85 ? -9.250 6.798 12.347 1.00 98.25 85 ILE A C 1
ATOM 697 O O . ILE A 1 85 ? -8.635 6.952 11.293 1.00 98.25 85 ILE A O 1
ATOM 701 N N . SER A 1 86 ? -9.382 5.604 12.929 1.00 98.38 86 SER A N 1
ATOM 702 C CA . SER A 1 86 ? -8.746 4.382 12.413 1.00 98.38 86 SER A CA 1
ATOM 703 C C . SER A 1 86 ? -9.216 4.062 10.991 1.00 98.38 86 SER A C 1
ATOM 705 O O . SER A 1 86 ? -8.414 3.743 10.113 1.00 98.38 86 SER A O 1
ATOM 707 N N . ARG A 1 87 ? -10.514 4.231 10.712 1.00 98.06 87 ARG A N 1
ATOM 708 C CA . ARG A 1 87 ? -11.083 4.022 9.375 1.00 98.06 87 ARG A CA 1
ATOM 709 C C . ARG A 1 87 ? -10.584 5.047 8.356 1.00 98.06 87 ARG A C 1
ATOM 711 O O . ARG A 1 87 ? -10.270 4.676 7.226 1.00 98.06 87 ARG A O 1
ATOM 718 N N . MET A 1 88 ? -10.503 6.321 8.739 1.00 98.50 88 MET A N 1
ATOM 719 C CA . MET A 1 88 ? -9.957 7.371 7.871 1.00 98.50 88 MET A CA 1
ATOM 720 C C . MET A 1 88 ? -8.468 7.149 7.593 1.00 98.50 88 MET A C 1
ATOM 722 O O . MET A 1 88 ? -8.033 7.282 6.450 1.00 98.50 88 MET A O 1
ATOM 726 N N . ALA A 1 89 ? -7.702 6.754 8.611 1.00 98.50 89 ALA A N 1
ATOM 727 C CA . ALA A 1 89 ? -6.296 6.403 8.465 1.00 98.50 89 ALA A CA 1
ATOM 728 C C . ALA A 1 89 ? -6.117 5.220 7.503 1.00 98.50 89 ALA A C 1
ATOM 730 O O . ALA A 1 89 ? -5.305 5.300 6.582 1.00 98.50 89 ALA A O 1
ATOM 731 N N . LEU A 1 90 ? -6.925 4.162 7.646 1.00 98.38 90 LEU A N 1
ATOM 732 C CA . LEU A 1 90 ? -6.915 3.017 6.735 1.00 98.38 90 LEU A CA 1
ATOM 733 C C . LEU A 1 90 ? -7.136 3.455 5.281 1.00 98.38 90 LEU A C 1
ATOM 735 O O . LEU A 1 90 ? -6.354 3.079 4.409 1.00 98.38 90 LEU A O 1
ATOM 739 N N . GLN A 1 91 ? -8.148 4.289 5.022 1.00 98.31 91 GLN A N 1
ATOM 740 C CA . GLN A 1 91 ? -8.413 4.802 3.676 1.00 98.31 91 GLN A CA 1
ATOM 741 C C . GLN A 1 91 ? -7.223 5.601 3.123 1.00 98.31 91 GLN A C 1
ATOM 743 O O . GLN A 1 91 ? -6.775 5.342 2.007 1.00 98.31 91 GLN A O 1
ATOM 748 N N . ALA A 1 92 ? -6.647 6.503 3.922 1.00 98.62 92 ALA A N 1
ATOM 749 C CA . ALA A 1 92 ? -5.483 7.291 3.517 1.00 98.62 92 ALA A CA 1
ATOM 750 C C . ALA A 1 92 ? -4.267 6.410 3.170 1.00 98.62 92 ALA A C 1
ATOM 752 O O . ALA A 1 92 ? -3.532 6.689 2.214 1.00 98.62 92 ALA A O 1
ATOM 753 N N . PHE A 1 93 ? -4.051 5.319 3.910 1.00 98.44 93 PHE A N 1
ATOM 754 C CA . PHE A 1 93 ? -2.976 4.372 3.619 1.00 98.44 93 PHE A CA 1
ATOM 755 C C . PHE A 1 93 ? -3.250 3.531 2.370 1.00 98.44 93 PHE A C 1
ATOM 757 O O . PHE A 1 93 ? -2.323 3.305 1.592 1.00 98.44 93 PHE A O 1
ATOM 764 N N . LEU A 1 94 ? -4.498 3.138 2.106 1.00 98.19 94 LEU A N 1
ATOM 765 C CA . LEU A 1 94 ? -4.869 2.490 0.843 1.00 98.19 94 LEU A CA 1
ATOM 766 C C . LEU A 1 94 ? -4.637 3.420 -0.357 1.00 98.19 94 LEU A C 1
ATOM 768 O O . LEU A 1 94 ? -4.058 2.997 -1.361 1.00 98.19 94 LEU A O 1
ATOM 772 N N . ASP A 1 95 ? -4.987 4.700 -0.236 1.00 98.38 95 ASP A N 1
ATOM 773 C CA . ASP A 1 95 ? -4.757 5.698 -1.288 1.00 98.38 95 ASP A CA 1
ATOM 774 C C . ASP A 1 95 ? -3.257 5.948 -1.519 1.00 98.38 95 ASP A C 1
ATOM 776 O O . ASP A 1 95 ? -2.790 6.073 -2.662 1.00 98.38 95 ASP A O 1
ATOM 780 N N . THR A 1 96 ? -2.474 5.957 -0.437 1.00 98.44 96 THR A N 1
ATOM 781 C CA . THR A 1 96 ? -1.009 6.050 -0.495 1.00 98.44 96 THR A CA 1
ATOM 782 C C . THR A 1 96 ? -0.413 4.823 -1.183 1.00 98.44 96 THR A C 1
ATOM 784 O O . THR A 1 96 ? 0.426 4.972 -2.074 1.00 98.44 96 THR A O 1
ATOM 787 N N . ALA A 1 97 ? -0.873 3.615 -0.840 1.00 98.25 97 ALA A N 1
ATOM 788 C CA . ALA A 1 97 ? -0.441 2.377 -1.483 1.00 98.25 97 ALA A CA 1
ATOM 789 C C . ALA A 1 97 ? -0.785 2.379 -2.981 1.00 98.25 97 ALA A C 1
ATOM 791 O O . ALA A 1 97 ? 0.077 2.091 -3.811 1.00 98.25 97 ALA A O 1
ATOM 792 N N . GLY A 1 98 ? -1.997 2.794 -3.357 1.00 97.88 98 GLY A N 1
ATOM 793 C CA . GLY A 1 98 ? -2.391 2.936 -4.761 1.00 97.88 98 GLY A CA 1
ATOM 794 C C . GLY A 1 98 ? -1.524 3.946 -5.522 1.00 97.88 98 GLY A C 1
ATOM 795 O O . GLY A 1 98 ? -1.116 3.698 -6.658 1.00 97.88 98 GLY A O 1
ATOM 796 N N . THR A 1 99 ? -1.180 5.070 -4.890 1.00 98.31 99 THR A N 1
ATOM 797 C CA . THR A 1 99 ? -0.280 6.081 -5.470 1.00 98.31 99 THR A CA 1
ATOM 798 C C . THR A 1 99 ? 1.137 5.543 -5.649 1.00 98.31 99 THR A C 1
ATOM 800 O O . THR A 1 99 ? 1.730 5.710 -6.716 1.00 98.31 99 THR A O 1
ATOM 803 N N . ALA A 1 100 ? 1.660 4.841 -4.648 1.00 98.44 100 ALA A N 1
ATOM 804 C CA . ALA A 1 100 ? 2.967 4.207 -4.702 1.00 98.44 100 ALA A CA 1
ATOM 805 C C . ALA A 1 100 ? 3.031 3.100 -5.773 1.00 98.44 100 ALA A C 1
ATOM 807 O O . ALA A 1 100 ? 4.012 3.014 -6.515 1.00 98.44 100 ALA A O 1
ATOM 808 N N . ALA A 1 101 ? 1.968 2.306 -5.931 1.00 97.81 101 ALA A N 1
ATOM 809 C CA . ALA A 1 101 ? 1.863 1.303 -6.989 1.00 97.81 101 ALA A CA 1
ATOM 810 C C . ALA A 1 101 ? 1.898 1.947 -8.386 1.00 97.81 101 ALA A C 1
ATOM 812 O O . ALA A 1 101 ? 2.679 1.525 -9.240 1.00 97.81 101 ALA A O 1
ATOM 813 N N . ARG A 1 102 ? 1.142 3.033 -8.606 1.00 97.31 102 ARG A N 1
ATOM 814 C CA . ARG A 1 102 ? 1.193 3.793 -9.869 1.00 97.31 102 ARG A CA 1
ATOM 815 C C . ARG A 1 102 ? 2.569 4.406 -10.127 1.00 97.31 102 ARG A C 1
ATOM 817 O O . ARG A 1 102 ? 3.062 4.339 -11.247 1.00 97.31 102 ARG A O 1
ATOM 824 N N . ALA A 1 103 ? 3.221 4.963 -9.107 1.00 97.81 103 ALA A N 1
ATOM 825 C CA . ALA A 1 103 ? 4.580 5.489 -9.241 1.00 97.81 103 ALA A CA 1
ATOM 826 C C . ALA A 1 103 ? 5.596 4.385 -9.592 1.00 97.81 103 ALA A C 1
ATOM 828 O O . ALA A 1 103 ? 6.482 4.604 -10.420 1.00 97.81 103 ALA A O 1
ATOM 829 N N . THR A 1 104 ? 5.429 3.188 -9.021 1.00 97.38 104 THR A N 1
ATOM 830 C CA . THR A 1 104 ? 6.231 2.003 -9.359 1.00 97.38 104 THR A CA 1
ATOM 831 C C . THR A 1 104 ? 6.022 1.616 -10.822 1.00 97.38 104 THR A C 1
ATOM 833 O O . THR A 1 104 ? 6.997 1.434 -11.549 1.00 97.38 104 THR A O 1
ATOM 836 N N . ALA A 1 105 ? 4.770 1.572 -11.283 1.00 96.25 105 ALA A N 1
ATOM 837 C CA . ALA A 1 105 ? 4.424 1.300 -12.674 1.00 96.25 105 ALA A CA 1
ATOM 838 C C . ALA A 1 105 ? 5.072 2.313 -13.637 1.00 96.25 105 ALA A C 1
ATOM 840 O O . ALA A 1 105 ? 5.791 1.919 -14.556 1.00 96.25 105 ALA A O 1
ATOM 841 N N . THR A 1 106 ? 4.934 3.617 -13.372 1.00 95.56 106 THR A N 1
ATOM 842 C CA . THR A 1 106 ? 5.587 4.684 -14.153 1.00 95.56 106 THR A CA 1
ATOM 843 C C . THR A 1 106 ? 7.104 4.506 -14.206 1.00 95.56 106 THR A C 1
ATOM 845 O O . THR A 1 106 ? 7.717 4.670 -15.261 1.00 95.56 106 THR A O 1
ATOM 848 N N . ALA A 1 107 ? 7.728 4.133 -13.087 1.00 96.44 107 ALA A N 1
ATOM 849 C CA . ALA A 1 107 ? 9.160 3.877 -13.042 1.00 96.44 107 ALA A CA 1
ATOM 850 C C . ALA A 1 107 ? 9.578 2.695 -13.928 1.00 96.44 107 ALA A C 1
ATOM 852 O O . ALA A 1 107 ? 10.619 2.764 -14.584 1.00 96.44 107 ALA A O 1
ATOM 853 N N 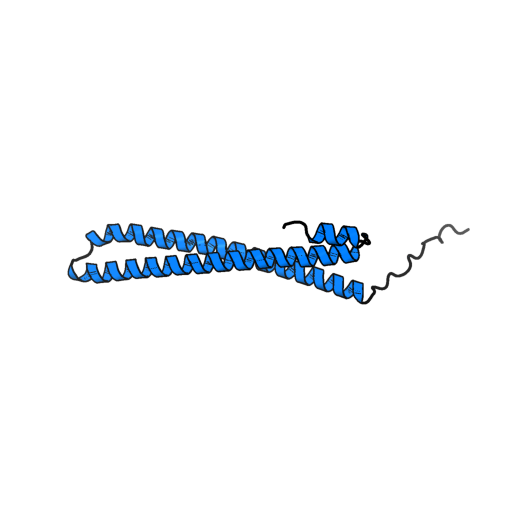. VAL A 1 108 ? 8.777 1.626 -13.977 1.00 94.88 108 VAL A N 1
ATOM 854 C CA . VAL A 1 108 ? 9.030 0.490 -14.874 1.00 94.88 108 VAL A CA 1
ATOM 855 C C . VAL A 1 108 ? 8.928 0.927 -16.335 1.00 94.88 108 VAL A C 1
ATOM 857 O O . VAL A 1 108 ? 9.832 0.607 -17.105 1.00 94.88 108 VAL A O 1
ATOM 860 N N . VAL A 1 109 ? 7.918 1.725 -16.704 1.00 93.69 109 VAL A N 1
ATOM 861 C CA . VAL A 1 109 ? 7.790 2.276 -18.069 1.00 93.69 109 VAL A CA 1
ATOM 862 C C . VAL A 1 109 ? 9.004 3.126 -18.441 1.00 93.69 109 VAL A C 1
ATOM 864 O O . VAL A 1 109 ? 9.599 2.906 -19.493 1.00 93.69 109 VAL A O 1
ATOM 867 N N . MET A 1 110 ? 9.436 4.043 -17.567 1.00 93.00 110 MET A N 1
ATOM 868 C CA . MET A 1 110 ? 10.620 4.883 -17.811 1.00 93.00 110 MET A CA 1
ATOM 869 C C . MET A 1 110 ? 11.868 4.043 -18.097 1.00 93.00 110 MET A C 1
ATOM 871 O O . MET A 1 110 ? 12.632 4.334 -19.020 1.00 93.00 110 MET A O 1
ATOM 875 N N . ARG A 1 111 ? 12.075 2.978 -17.317 1.00 93.12 111 ARG A N 1
ATOM 876 C CA . ARG A 1 111 ? 13.226 2.085 -17.490 1.00 93.12 111 ARG A CA 1
ATOM 877 C C . ARG A 1 111 ? 13.103 1.228 -18.743 1.00 93.12 111 ARG A C 1
ATOM 879 O O . ARG A 1 111 ? 14.094 1.075 -19.451 1.00 93.12 111 ARG A O 1
ATOM 886 N N . ARG A 1 112 ? 11.906 0.712 -19.041 1.00 92.56 112 ARG A N 1
ATOM 887 C CA . ARG A 1 112 ? 11.625 -0.037 -20.274 1.00 92.56 112 ARG A CA 1
ATOM 888 C C . ARG A 1 112 ? 11.909 0.829 -21.501 1.00 92.56 112 ARG A C 1
ATOM 890 O O . ARG A 1 112 ? 12.642 0.378 -22.372 1.00 92.56 112 ARG A O 1
ATOM 897 N N . SER A 1 113 ? 11.419 2.066 -21.535 1.00 90.81 113 SER A N 1
ATOM 898 C CA . SER A 1 113 ? 11.623 2.979 -22.668 1.00 90.81 113 SER A CA 1
ATOM 899 C C . SER A 1 113 ? 13.094 3.385 -22.836 1.00 90.81 113 SER A C 1
ATOM 901 O O . SER A 1 113 ? 13.631 3.353 -23.946 1.00 90.81 113 SER A O 1
ATOM 903 N N . SER A 1 114 ? 13.799 3.661 -21.727 1.00 91.25 114 SER A N 1
ATOM 904 C CA . SER A 1 114 ? 15.250 3.913 -21.748 1.00 91.25 114 SER A CA 1
ATOM 905 C C . SER A 1 114 ? 16.031 2.722 -22.314 1.00 91.25 114 SER A C 1
ATOM 907 O O . SER A 1 114 ? 16.870 2.884 -23.203 1.00 91.25 114 SER A O 1
ATOM 909 N N . TRP A 1 115 ? 15.718 1.511 -21.845 1.00 92.56 115 TRP A N 1
ATOM 910 C CA . TRP A 1 115 ? 16.365 0.286 -22.303 1.00 92.56 115 TRP A CA 1
ATOM 911 C C . TRP A 1 115 ? 16.057 -0.022 -23.774 1.00 92.56 115 TRP A C 1
ATOM 913 O O . TRP A 1 115 ? 16.984 -0.283 -24.538 1.00 92.56 115 TRP A O 1
ATOM 923 N N . LEU A 1 116 ? 14.790 0.061 -24.194 1.00 91.50 116 LEU A N 1
ATOM 924 C CA . LEU A 1 116 ? 14.381 -0.174 -25.583 1.00 91.50 116 LEU A CA 1
ATOM 925 C C . LEU A 1 116 ? 15.074 0.798 -26.536 1.00 91.50 116 LEU A C 1
ATOM 927 O O . LEU A 1 116 ? 15.654 0.364 -27.531 1.00 91.50 116 LEU A O 1
ATOM 931 N N . SER A 1 117 ? 15.117 2.083 -26.186 1.00 88.81 117 SER A N 1
ATOM 932 C CA . SER A 1 117 ? 15.807 3.104 -26.979 1.00 88.81 117 SER A CA 1
ATOM 933 C C . SER A 1 117 ? 17.310 2.834 -27.121 1.00 88.81 117 SER A C 1
ATOM 935 O O . SER A 1 117 ? 17.884 3.112 -28.171 1.00 88.81 117 SER A O 1
ATOM 937 N N . ALA A 1 118 ? 17.950 2.267 -26.093 1.00 87.69 118 ALA A N 1
ATOM 938 C CA . ALA A 1 118 ? 19.374 1.925 -26.108 1.00 87.69 118 ALA A CA 1
ATOM 939 C C . ALA A 1 118 ? 19.685 0.551 -26.742 1.00 87.69 118 ALA A C 1
ATOM 941 O O . ALA A 1 118 ? 20.843 0.253 -27.023 1.00 87.69 118 ALA A O 1
ATOM 942 N N . SER A 1 119 ? 18.676 -0.300 -26.950 1.00 87.19 119 SER A N 1
ATOM 943 C CA . SER A 1 119 ? 18.854 -1.709 -27.340 1.00 87.19 119 SER A CA 1
ATOM 944 C C . SER A 1 119 ? 19.145 -1.942 -28.828 1.00 87.19 119 SER A C 1
ATOM 946 O O . SER A 1 119 ? 19.533 -3.045 -29.207 1.00 87.19 119 SER A O 1
ATOM 948 N N . GLY A 1 120 ? 18.925 -0.939 -29.685 1.00 86.56 120 GLY A N 1
ATOM 949 C CA . GLY A 1 120 ? 19.027 -1.085 -31.142 1.00 86.56 120 GLY A CA 1
ATOM 950 C C . GLY A 1 120 ? 17.881 -1.881 -31.790 1.00 86.56 120 GLY A C 1
ATOM 951 O O . GLY A 1 120 ? 17.947 -2.169 -32.983 1.00 86.56 120 GLY A O 1
ATOM 952 N N . ILE A 1 121 ? 16.830 -2.230 -31.035 1.00 89.56 121 ILE A N 1
ATOM 953 C CA . ILE A 1 121 ? 15.634 -2.923 -31.543 1.00 89.56 121 ILE A CA 1
ATOM 954 C C . ILE A 1 121 ? 14.889 -2.029 -32.561 1.00 89.56 121 ILE A C 1
ATOM 956 O O . ILE A 1 121 ? 14.772 -0.826 -32.323 1.00 89.56 121 ILE A O 1
ATOM 960 N N . PRO A 1 122 ? 14.341 -2.572 -33.669 1.00 90.69 122 PRO A N 1
ATOM 961 C CA . PRO A 1 122 ? 13.491 -1.820 -34.600 1.00 90.69 122 PRO A CA 1
ATOM 962 C C . PRO A 1 122 ? 12.296 -1.137 -33.915 1.00 90.69 122 PRO A C 1
ATOM 964 O O . PRO A 1 122 ? 11.669 -1.717 -33.029 1.00 90.69 122 PRO A O 1
ATOM 967 N N . LYS A 1 123 ? 11.934 0.084 -34.333 1.00 87.9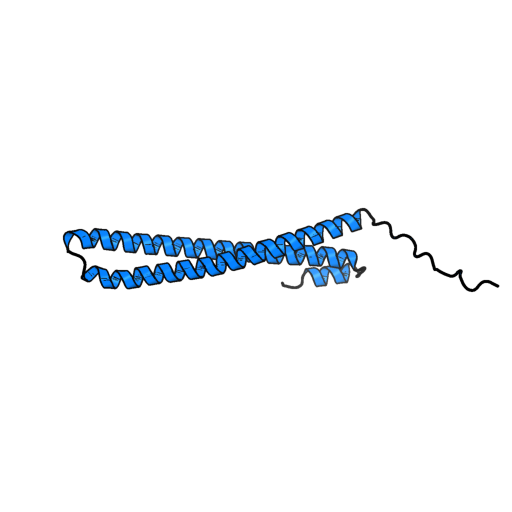4 123 LYS A N 1
ATOM 968 C CA . LYS A 1 123 ? 10.889 0.906 -33.676 1.00 87.94 123 LYS A CA 1
ATOM 969 C C . LYS A 1 123 ? 9.517 0.218 -33.609 1.00 87.94 123 LYS A C 1
ATOM 971 O O . LYS A 1 123 ? 8.791 0.332 -32.625 1.00 87.94 123 LYS A O 1
ATOM 976 N N . ASP A 1 124 ? 9.190 -0.532 -34.644 1.00 89.56 124 ASP A N 1
ATOM 977 C CA . ASP A 1 124 ? 7.981 -1.341 -34.803 1.00 89.56 124 ASP A CA 1
ATOM 978 C C . ASP A 1 124 ? 7.915 -2.533 -33.829 1.00 89.56 124 ASP A C 1
ATOM 980 O O . ASP A 1 124 ? 6.830 -3.030 -33.527 1.00 89.56 124 ASP A O 1
ATOM 984 N N . LEU A 1 125 ? 9.054 -2.963 -33.276 1.00 88.75 125 LEU A N 1
ATOM 985 C CA . LEU A 1 125 ? 9.109 -3.917 -32.167 1.00 88.75 125 LEU A CA 1
ATOM 986 C C . LEU A 1 125 ? 9.169 -3.217 -30.802 1.00 88.75 125 LEU A C 1
ATOM 988 O O . LEU A 1 125 ? 8.624 -3.749 -29.840 1.00 88.75 125 LEU A O 1
ATOM 992 N N . GLN A 1 126 ? 9.776 -2.028 -30.709 1.00 89.00 126 GLN A N 1
ATOM 993 C CA . GLN A 1 126 ? 9.805 -1.247 -29.464 1.00 89.00 126 GLN A CA 1
ATOM 994 C C . GLN A 1 126 ? 8.390 -0.889 -28.995 1.00 89.00 126 GLN A C 1
ATOM 996 O O . GLN A 1 126 ? 8.038 -1.177 -27.855 1.00 89.00 126 GLN A O 1
ATOM 1001 N N . THR A 1 127 ? 7.563 -0.356 -29.896 1.00 85.81 127 THR A N 1
ATOM 1002 C CA . THR A 1 127 ? 6.161 0.021 -29.620 1.00 85.81 127 THR A CA 1
ATOM 1003 C C . THR A 1 127 ? 5.338 -1.151 -29.081 1.00 85.81 127 THR A C 1
ATOM 1005 O O . THR A 1 127 ? 4.696 -1.033 -28.044 1.00 85.81 127 THR A O 1
ATOM 1008 N N . LYS A 1 128 ? 5.463 -2.336 -29.692 1.00 89.25 128 LYS A N 1
ATOM 1009 C CA . LYS A 1 128 ? 4.786 -3.555 -29.214 1.00 89.25 128 LYS A CA 1
ATOM 1010 C C . LYS A 1 128 ? 5.194 -3.965 -27.799 1.00 89.25 128 LYS A C 1
ATOM 1012 O O . LYS A 1 128 ? 4.384 -4.546 -27.088 1.00 89.25 128 LYS A O 1
ATOM 1017 N N . VAL A 1 129 ? 6.448 -3.726 -27.409 1.00 86.81 129 VAL A N 1
ATOM 1018 C CA . VAL A 1 129 ? 6.952 -4.063 -26.068 1.00 86.81 129 VAL A CA 1
ATOM 1019 C C . VAL A 1 129 ? 6.554 -2.998 -25.044 1.00 86.81 129 VAL A C 1
ATOM 1021 O O . VAL A 1 129 ? 6.313 -3.343 -23.888 1.00 86.81 129 VAL A O 1
ATOM 1024 N N . GLU A 1 130 ? 6.475 -1.725 -25.435 1.00 86.06 130 GLU A N 1
ATOM 1025 C CA . GLU A 1 130 ? 5.993 -0.638 -24.570 1.00 86.06 130 GLU A CA 1
ATOM 1026 C C . GLU A 1 130 ? 4.526 -0.828 -24.173 1.00 86.06 130 GLU A C 1
ATOM 1028 O O . GLU A 1 130 ? 4.217 -0.676 -22.992 1.00 86.06 130 GLU A O 1
ATOM 1033 N N . ASP A 1 131 ? 3.678 -1.273 -25.104 1.00 86.38 131 ASP A N 1
ATOM 1034 C CA . ASP A 1 131 ? 2.236 -1.482 -24.892 1.00 86.38 131 ASP A CA 1
ATOM 1035 C C . ASP A 1 131 ? 1.884 -2.725 -24.052 1.00 86.38 131 ASP A C 1
ATOM 1037 O O . ASP A 1 131 ? 0.715 -2.962 -23.734 1.00 86.38 131 ASP A O 1
ATOM 1041 N N . LEU A 1 132 ? 2.870 -3.549 -23.677 1.00 87.44 132 LEU A N 1
ATOM 1042 C CA . LEU A 1 132 ? 2.617 -4.712 -22.828 1.00 87.44 132 LEU A CA 1
ATOM 1043 C C . LEU A 1 132 ? 2.187 -4.275 -21.420 1.00 87.44 132 LEU A C 1
ATOM 1045 O O . LEU A 1 132 ? 2.855 -3.413 -20.834 1.00 87.44 132 LEU A O 1
ATOM 1049 N N . PRO A 1 133 ? 1.165 -4.928 -20.833 1.00 85.69 133 PRO A N 1
ATOM 1050 C CA . PRO A 1 133 ? 0.748 -4.649 -19.466 1.00 85.69 133 PRO A CA 1
ATOM 1051 C C . PRO A 1 133 ? 1.909 -4.847 -18.481 1.00 85.69 1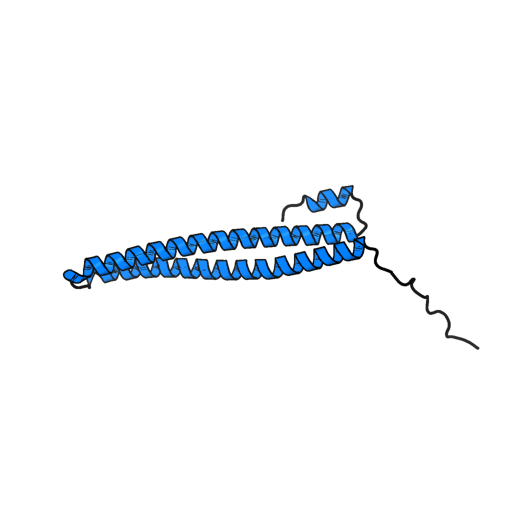33 PRO A C 1
ATOM 1053 O O . PRO A 1 133 ? 2.823 -5.647 -18.717 1.00 85.69 133 PRO A O 1
ATOM 1056 N N . LEU A 1 134 ? 1.861 -4.071 -17.397 1.00 80.69 134 LEU A N 1
ATOM 1057 C CA . LEU A 1 134 ? 2.791 -4.136 -16.268 1.00 80.69 134 LEU A CA 1
ATOM 1058 C C . LEU A 1 134 ? 2.355 -5.170 -15.235 1.00 80.69 134 LEU A C 1
ATOM 1060 O O . LEU A 1 134 ? 1.130 -5.283 -15.009 1.00 80.69 134 LEU A O 1
#

Secondary structure (DSSP, 8-state):
----------------HHHHHHHHHHHHHHHHHHHHHHHHHHHHHHHHHHHHHHHHHHHHHHHGGGS-HHHHHHHHHHHHHHHHHHHHHHHHHHHHHHHHHHHHHHHHHHHHHHHHHHTT--HHHHHHHHTS--

Organism: Chelonia mydas (NCBI:txid8469)